Protein AF-A0A8J2J6V2-F1 (afdb_monomer_lite)

Sequence (95 aa):
LYDVMGSAGIACDLSHIETKANVTGYIGSRSLRESLKGSDLVMIAAGSAMRSVWTTEEILEINAPIIKEFAHACAHVCPDAFIAVITSPIDTLVP

InterPro domains:
  IPR001236 Lactate/malate dehydrogenase, N-terminal [PF00056] (1-94)

Secondary structure (DSSP, 8-state):
-EESSSHHHHHHHHHTS-SS-----EESGGGHHHHHTT-SEEEE--SPPP-TT--HHHHHHHHHHHHHHHHHHHHHH-TTSEEEE-SSPHHHH--

Organism: NCBI:txid39272

Foldseek 3Di:
DEDQDDQQVVQVVVCPPPDPDRGDYAHRPVCLLVVLAPAQAAEDPDADDDDPPDDLVRRCVGCQVVLVVNVVSCCVHPVNHHYHYPRPPCVPNVD

pLDDT: mean 94.01, std 4.95, range [72.75, 98.31]

Radius of gyration: 14.43 Å; chains: 1; bounding box: 29×33×32 Å

Structure (mmCIF, N/CA/C/O backbone):
data_AF-A0A8J2J6V2-F1
#
_entry.id   AF-A0A8J2J6V2-F1
#
loop_
_atom_site.group_PDB
_atom_site.id
_atom_site.type_symbol
_atom_site.label_atom_id
_atom_site.label_alt_id
_atom_site.label_comp_id
_atom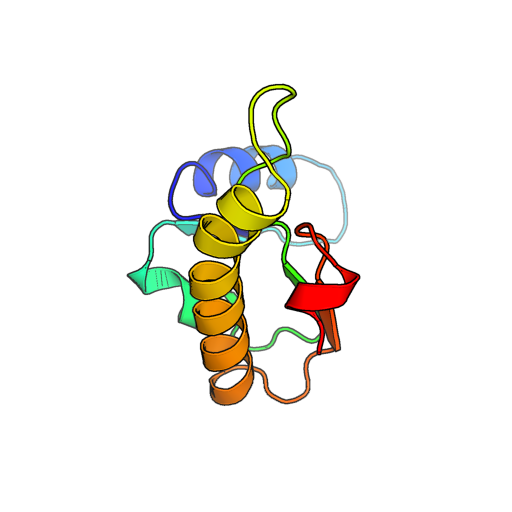_site.label_asym_id
_atom_site.label_entity_id
_atom_site.label_seq_id
_atom_site.pdbx_PDB_ins_code
_atom_site.Cartn_x
_atom_site.Cartn_y
_atom_site.Cartn_z
_atom_site.occupancy
_atom_site.B_iso_or_equiv
_atom_site.auth_seq_id
_atom_site.auth_comp_id
_atom_site.auth_asym_id
_atom_site.auth_atom_id
_atom_site.pdbx_PDB_model_num
ATOM 1 N N . LEU A 1 1 ? -1.140 5.222 7.143 1.00 95.38 1 LEU A N 1
ATOM 2 C CA . LEU A 1 1 ? -0.091 5.495 6.130 1.00 95.38 1 LEU A CA 1
ATOM 3 C C . LEU A 1 1 ? 1.101 4.594 6.417 1.00 95.38 1 LEU A C 1
ATOM 5 O O . LEU A 1 1 ? 1.583 4.604 7.543 1.00 95.38 1 LEU A O 1
ATOM 9 N N . TYR A 1 2 ? 1.534 3.787 5.451 1.00 97.25 2 TYR A N 1
ATOM 10 C CA . TYR A 1 2 ? 2.628 2.827 5.622 1.00 97.25 2 TYR A CA 1
ATOM 11 C C . TYR A 1 2 ? 3.713 3.060 4.579 1.00 97.25 2 TYR A C 1
ATOM 13 O O . TYR A 1 2 ? 3.397 3.316 3.422 1.00 97.25 2 TYR A O 1
ATOM 21 N N . ASP A 1 3 ? 4.967 2.932 5.000 1.00 96.12 3 ASP A N 1
ATOM 22 C CA . ASP A 1 3 ? 6.115 2.826 4.107 1.00 96.12 3 ASP A CA 1
ATOM 23 C C . ASP A 1 3 ? 7.246 2.078 4.832 1.00 96.12 3 ASP A C 1
ATOM 25 O O . ASP A 1 3 ? 7.293 2.007 6.066 1.00 96.12 3 ASP A O 1
ATOM 29 N N . VAL A 1 4 ? 8.194 1.538 4.074 1.00 93.50 4 VAL A N 1
ATOM 30 C CA . VAL A 1 4 ? 9.443 1.005 4.616 1.00 93.50 4 VAL A CA 1
ATOM 31 C C . VAL A 1 4 ? 10.245 2.108 5.316 1.00 93.50 4 VAL A C 1
ATOM 33 O O . VAL A 1 4 ? 10.917 1.823 6.307 1.00 93.50 4 VAL A O 1
ATOM 36 N N . MET A 1 5 ? 10.153 3.360 4.843 1.00 92.12 5 MET A N 1
ATOM 37 C CA . MET A 1 5 ? 10.843 4.521 5.417 1.00 92.12 5 MET A CA 1
ATOM 38 C C . MET A 1 5 ? 10.007 5.811 5.340 1.00 92.12 5 MET A C 1
ATOM 40 O O . MET A 1 5 ? 9.202 6.004 4.443 1.00 92.12 5 MET A O 1
ATOM 44 N N . GLY A 1 6 ? 10.219 6.744 6.274 1.00 90.19 6 GLY A N 1
ATOM 45 C CA . GLY A 1 6 ? 9.719 8.126 6.159 1.00 90.19 6 GLY A CA 1
ATOM 46 C C . GLY A 1 6 ? 8.233 8.370 6.467 1.00 90.19 6 GLY A C 1
ATOM 47 O O . GLY A 1 6 ? 7.836 9.526 6.611 1.00 90.19 6 GLY A O 1
ATOM 48 N N . SER A 1 7 ? 7.412 7.333 6.659 1.00 91.81 7 SER A N 1
ATOM 49 C CA . SER A 1 7 ? 5.961 7.494 6.861 1.00 91.81 7 SER A CA 1
ATOM 50 C C . SER A 1 7 ? 5.557 8.251 8.135 1.00 91.81 7 SER A C 1
ATOM 52 O O . SER A 1 7 ? 4.516 8.904 8.131 1.00 91.81 7 SER A O 1
ATOM 54 N N . ALA A 1 8 ? 6.350 8.228 9.214 1.00 91.50 8 ALA A N 1
ATOM 55 C CA . ALA A 1 8 ? 6.010 8.952 10.449 1.00 91.50 8 ALA A CA 1
ATOM 56 C C . ALA A 1 8 ? 6.067 10.477 10.282 1.00 91.50 8 ALA A C 1
ATOM 58 O O . ALA A 1 8 ? 5.201 11.172 10.805 1.00 91.50 8 ALA A O 1
ATOM 59 N N . GLY A 1 9 ? 7.052 10.995 9.539 1.00 94.31 9 GLY A N 1
ATOM 60 C CA . GLY A 1 9 ? 7.148 12.432 9.271 1.00 94.31 9 GLY A CA 1
ATOM 61 C C . GLY A 1 9 ? 5.968 12.920 8.435 1.00 94.31 9 GLY A C 1
ATOM 62 O O . GLY A 1 9 ? 5.336 13.911 8.782 1.00 94.31 9 GLY A O 1
ATOM 63 N N . ILE A 1 10 ? 5.614 12.154 7.399 1.00 96.06 10 ILE A N 1
ATOM 64 C CA . ILE A 1 10 ? 4.470 12.448 6.527 1.00 96.06 10 ILE A CA 1
ATOM 65 C C . ILE A 1 10 ? 3.154 12.368 7.310 1.00 96.06 10 ILE A C 1
ATOM 67 O O . ILE A 1 10 ? 2.299 13.233 7.170 1.00 96.06 10 ILE A O 1
ATOM 71 N N . ALA A 1 11 ? 2.985 11.355 8.164 1.00 96.38 11 ALA A N 1
ATOM 72 C CA . ALA A 1 11 ? 1.791 11.234 8.994 1.00 96.38 11 ALA A CA 1
ATOM 73 C C . ALA A 1 11 ? 1.642 12.411 9.972 1.00 96.38 11 ALA A C 1
ATOM 75 O O . ALA A 1 11 ? 0.533 12.907 10.142 1.00 96.38 11 ALA A O 1
ATOM 76 N N . CYS A 1 12 ? 2.743 12.874 10.573 1.00 94.94 12 CYS A N 1
ATOM 77 C CA . CYS A 1 12 ? 2.752 14.057 11.435 1.00 94.94 12 CYS A CA 1
ATOM 78 C C . CYS A 1 12 ? 2.331 15.313 10.659 1.00 94.94 12 CYS A C 1
ATOM 80 O O . CYS A 1 12 ? 1.439 16.035 11.093 1.00 94.94 12 CYS A O 1
ATOM 82 N N . ASP A 1 13 ? 2.898 15.521 9.471 1.00 97.31 13 ASP A N 1
ATOM 83 C CA . ASP A 1 13 ? 2.562 16.667 8.624 1.00 97.31 13 ASP A CA 1
ATOM 84 C C . ASP A 1 13 ? 1.076 16.666 8.217 1.00 97.31 13 ASP A C 1
ATOM 86 O O . ASP A 1 13 ? 0.361 17.647 8.411 1.00 97.31 13 ASP A O 1
ATOM 90 N N . LEU A 1 14 ? 0.561 15.514 7.774 1.00 97.00 14 LEU A N 1
ATOM 91 C CA . LEU A 1 14 ? -0.857 15.349 7.437 1.00 97.00 14 LEU A CA 1
ATOM 92 C C . LEU A 1 14 ? -1.787 15.496 8.650 1.00 97.00 14 LEU A C 1
ATOM 94 O O . LEU A 1 14 ? -2.926 15.928 8.487 1.00 97.00 14 LEU A O 1
ATOM 98 N N . SER A 1 15 ? -1.322 15.164 9.857 1.00 96.19 15 SER A N 1
ATOM 99 C CA . SER A 1 15 ? -2.120 15.302 11.082 1.00 96.19 15 SER A CA 1
ATOM 100 C C . SER A 1 15 ? -2.384 16.756 11.481 1.00 96.19 15 SER A C 1
ATOM 102 O O . SER A 1 15 ? -3.301 17.015 12.254 1.00 96.19 15 SER A O 1
ATOM 104 N N . HIS A 1 16 ? -1.619 17.710 10.940 1.00 96.31 16 HIS A N 1
ATOM 105 C CA . HIS A 1 16 ? -1.843 19.139 11.162 1.00 96.31 16 HIS A CA 1
ATOM 106 C C . HIS A 1 16 ? -2.942 19.730 10.270 1.00 96.31 16 HIS A C 1
ATOM 108 O O . HIS A 1 16 ? -3.347 20.876 10.472 1.00 96.31 16 HIS A O 1
ATOM 114 N N . ILE A 1 17 ? -3.417 18.988 9.267 1.00 97.62 17 ILE A N 1
ATOM 115 C CA . ILE A 1 17 ? -4.494 19.453 8.396 1.00 97.62 17 ILE A CA 1
ATOM 116 C C . ILE A 1 17 ? -5.813 19.349 9.168 1.00 97.62 17 ILE A C 1
ATOM 118 O O . ILE A 1 17 ? -6.223 18.251 9.543 1.00 97.62 17 ILE A O 1
ATOM 122 N N . GLU A 1 18 ? -6.500 20.482 9.348 1.00 96.38 18 GLU A N 1
ATOM 123 C CA . GLU A 1 18 ? -7.777 20.602 10.071 1.00 96.38 18 GLU A CA 1
ATOM 124 C C . GLU A 1 18 ? -8.920 19.873 9.335 1.00 96.38 18 GLU A C 1
ATOM 126 O O . GLU A 1 18 ? -9.767 20.458 8.656 1.00 96.38 18 GLU A O 1
ATOM 131 N N . THR A 1 19 ? -8.917 18.547 9.432 1.00 96.81 19 THR A N 1
ATOM 132 C CA . THR A 1 19 ? -9.918 17.642 8.872 1.00 96.81 19 THR A CA 1
ATOM 133 C C . THR A 1 19 ? -10.340 16.629 9.925 1.00 96.81 19 THR A C 1
ATOM 135 O O . THR A 1 19 ? -9.670 16.413 10.928 1.00 96.81 19 THR A O 1
ATOM 138 N N . LYS A 1 20 ? -11.470 15.960 9.690 1.00 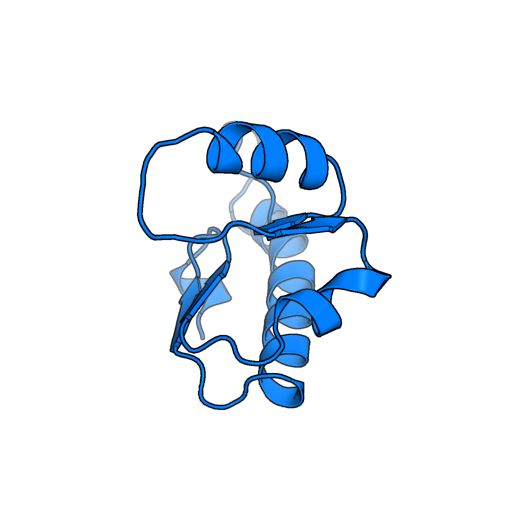97.06 20 LYS A N 1
ATOM 139 C CA . LYS A 1 20 ? -11.986 14.933 10.609 1.00 97.06 20 LYS A CA 1
ATOM 140 C C . LYS A 1 20 ? -11.170 13.633 10.600 1.00 97.06 20 LYS A C 1
ATOM 142 O O . LYS A 1 20 ? -11.455 12.744 11.397 1.00 97.06 20 LYS A O 1
ATOM 147 N N . ALA A 1 21 ? -10.248 13.473 9.651 1.00 95.69 21 ALA A N 1
ATOM 148 C CA . ALA A 1 21 ? -9.516 12.232 9.463 1.00 95.69 21 ALA A CA 1
ATOM 149 C C . ALA A 1 21 ? -8.348 12.149 10.452 1.00 95.69 21 ALA A C 1
ATOM 151 O O . ALA A 1 21 ? -7.509 13.041 10.507 1.00 95.69 21 ALA A O 1
ATOM 152 N N . ASN A 1 22 ? -8.265 11.045 11.194 1.00 95.50 22 ASN A N 1
ATOM 153 C CA . ASN A 1 22 ? -7.101 10.752 12.024 1.00 95.50 22 ASN A CA 1
ATOM 154 C C . ASN A 1 22 ? -6.037 10.046 11.182 1.00 95.50 22 ASN A C 1
ATOM 156 O O . ASN A 1 22 ? -6.329 9.047 10.523 1.00 95.50 22 ASN A O 1
ATOM 160 N N . VAL A 1 23 ? -4.798 10.537 11.229 1.00 96.38 23 VAL A N 1
ATOM 161 C CA . VAL A 1 23 ? -3.688 9.987 10.443 1.00 96.38 23 VAL A CA 1
ATOM 162 C C . VAL A 1 23 ? -2.682 9.304 11.361 1.00 96.38 23 VAL A C 1
ATOM 164 O O . VAL A 1 23 ? -2.121 9.919 12.263 1.00 96.38 23 VAL A O 1
ATOM 167 N N . THR A 1 24 ? -2.419 8.024 11.105 1.00 95.50 24 THR A N 1
ATOM 168 C CA . THR A 1 24 ? -1.379 7.239 11.783 1.00 95.50 24 THR A CA 1
ATOM 169 C C . THR A 1 24 ? -0.330 6.754 10.781 1.00 95.50 24 THR A C 1
ATOM 171 O O . THR A 1 24 ? -0.646 6.336 9.659 1.00 95.50 24 THR A O 1
ATOM 174 N N . GLY A 1 25 ? 0.942 6.843 11.176 1.00 96.12 25 GLY A N 1
ATOM 175 C CA . GLY A 1 25 ? 2.094 6.417 10.381 1.00 96.12 25 GLY A CA 1
ATOM 176 C C . GLY A 1 25 ? 2.671 5.094 10.880 1.00 96.12 25 GLY A C 1
ATOM 177 O O . GLY A 1 25 ? 2.881 4.926 12.078 1.00 96.12 25 GLY A O 1
ATOM 178 N N . TYR A 1 26 ? 2.967 4.178 9.961 1.00 96.75 26 TYR A N 1
ATOM 179 C CA . TYR A 1 26 ? 3.577 2.874 10.228 1.00 96.75 26 TYR A CA 1
ATOM 180 C C . TYR A 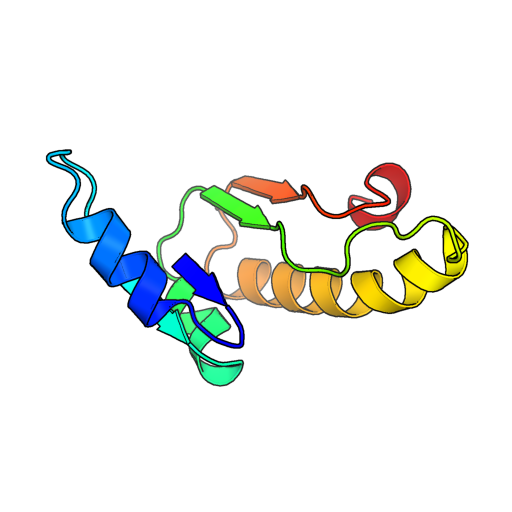1 26 ? 4.869 2.759 9.414 1.00 96.75 26 TYR A C 1
ATOM 182 O O . TYR A 1 26 ? 4.833 2.902 8.190 1.00 96.75 26 TYR A O 1
ATOM 190 N N . ILE A 1 27 ? 6.010 2.562 10.084 1.00 95.62 27 ILE A N 1
ATOM 191 C CA . ILE A 1 27 ? 7.335 2.487 9.446 1.00 95.62 27 ILE A CA 1
ATOM 192 C C . ILE A 1 27 ? 7.887 1.066 9.503 1.00 95.62 27 ILE A C 1
ATOM 194 O O . ILE A 1 27 ? 7.899 0.422 10.556 1.00 95.62 27 ILE A O 1
ATOM 198 N N . GLY A 1 28 ? 8.466 0.637 8.384 1.00 93.12 28 GLY A N 1
ATOM 199 C CA . GLY A 1 28 ? 9.330 -0.533 8.303 1.00 93.12 28 GLY A CA 1
ATOM 200 C C . GLY A 1 28 ? 8.549 -1.824 8.099 1.00 93.12 28 GLY A C 1
ATOM 201 O O . GLY A 1 28 ? 7.411 -1.957 8.545 1.00 93.12 28 GLY A O 1
ATOM 202 N N . SER A 1 29 ? 9.190 -2.807 7.466 1.00 89.25 29 SER A N 1
ATOM 203 C CA . SER A 1 29 ? 8.551 -4.041 6.976 1.00 89.25 29 SER A CA 1
ATOM 204 C C . SER A 1 29 ? 7.716 -4.794 8.018 1.00 89.25 29 SER A C 1
ATOM 206 O O . SER A 1 29 ? 6.663 -5.343 7.707 1.00 89.25 29 SER A O 1
ATOM 208 N N . ARG A 1 30 ? 8.127 -4.772 9.292 1.00 91.81 30 ARG A N 1
ATOM 209 C CA . ARG A 1 30 ? 7.401 -5.437 10.389 1.00 91.81 30 ARG A CA 1
ATOM 210 C C . ARG A 1 30 ? 6.048 -4.798 10.717 1.00 91.81 30 ARG A C 1
ATOM 212 O O . ARG A 1 30 ? 5.211 -5.458 11.322 1.00 91.81 30 ARG A O 1
ATOM 219 N N . SER A 1 31 ? 5.832 -3.542 10.332 1.00 94.94 31 SER A N 1
ATOM 220 C CA . SER A 1 31 ? 4.608 -2.792 10.633 1.00 94.94 31 SER A CA 1
ATOM 221 C C . SER A 1 31 ? 3.523 -2.908 9.557 1.00 94.94 31 SER A C 1
ATOM 223 O O . SER A 1 31 ? 2.400 -2.475 9.805 1.00 94.94 31 SER A O 1
ATOM 225 N N . LEU A 1 32 ? 3.809 -3.542 8.406 1.00 96.00 32 LEU A N 1
ATOM 226 C CA . LEU A 1 32 ? 2.856 -3.686 7.297 1.00 96.00 32 LEU A CA 1
ATOM 227 C C . LEU A 1 32 ? 1.528 -4.284 7.767 1.00 96.00 32 LEU A C 1
ATOM 229 O O . LEU A 1 32 ? 0.467 -3.708 7.547 1.00 96.00 32 LEU A O 1
ATOM 233 N N . ARG A 1 33 ? 1.578 -5.414 8.477 1.00 96.69 33 ARG A N 1
ATOM 234 C CA . ARG A 1 33 ? 0.364 -6.089 8.960 1.00 96.69 33 ARG A CA 1
ATOM 235 C C . ARG A 1 33 ? -0.409 -5.242 9.964 1.00 96.69 33 ARG A C 1
ATOM 237 O O . ARG A 1 33 ? -1.626 -5.207 9.896 1.00 96.69 33 ARG A O 1
ATOM 244 N N . GLU A 1 34 ? 0.272 -4.537 10.863 1.00 96.75 34 GLU A N 1
ATOM 245 C CA . GLU A 1 34 ? -0.403 -3.630 11.800 1.00 96.75 34 GLU A CA 1
ATOM 246 C C . GLU A 1 34 ? -1.089 -2.472 11.070 1.00 96.75 34 GLU A C 1
ATOM 248 O O . GLU A 1 34 ? -2.189 -2.087 11.451 1.00 96.75 34 GLU A O 1
ATOM 253 N N . SER A 1 35 ? -0.486 -1.968 9.989 1.00 96.81 35 SER A N 1
ATOM 254 C CA . SER A 1 35 ? -1.048 -0.867 9.200 1.00 96.81 35 SER A CA 1
ATOM 255 C C . SER A 1 35 ? -2.324 -1.228 8.434 1.00 96.81 35 SER A C 1
ATOM 257 O O . SER A 1 35 ? -3.087 -0.335 8.081 1.00 96.81 35 SER A O 1
ATOM 259 N N . LEU A 1 36 ? -2.554 -2.522 8.187 1.00 97.81 36 LEU A N 1
ATOM 260 C CA . LEU A 1 36 ? -3.692 -3.038 7.420 1.00 97.81 36 LEU A CA 1
ATOM 261 C C . LEU A 1 36 ? -4.902 -3.401 8.295 1.00 97.81 36 LEU A C 1
ATOM 263 O O . LEU A 1 36 ? -6.001 -3.596 7.776 1.00 97.81 36 LEU A O 1
ATOM 267 N N . LYS A 1 37 ? -4.730 -3.516 9.618 1.00 97.38 37 LYS A N 1
ATOM 268 C CA . LYS A 1 37 ? -5.804 -3.952 10.524 1.00 97.38 37 LYS A CA 1
ATOM 269 C C . LYS A 1 37 ? -6.996 -3.002 10.466 1.00 97.38 37 LYS A C 1
ATOM 271 O O . LYS A 1 37 ? -6.847 -1.806 10.695 1.00 97.38 37 LYS A O 1
ATOM 276 N N . GLY A 1 38 ? -8.176 -3.562 10.201 1.00 95.81 38 GLY A N 1
ATOM 277 C CA . GLY A 1 38 ? -9.430 -2.805 10.146 1.00 95.81 38 GLY A CA 1
ATOM 278 C C . GLY A 1 38 ? -9.523 -1.827 8.973 1.00 95.81 38 GLY A C 1
ATOM 279 O O . GLY A 1 38 ? -10.312 -0.895 9.039 1.00 95.81 38 GLY A O 1
ATOM 280 N N . SER A 1 39 ? -8.704 -1.997 7.930 1.00 97.94 39 SER A N 1
ATOM 281 C CA . SER A 1 39 ? -8.833 -1.203 6.707 1.00 97.94 39 SER A CA 1
ATOM 282 C C . SER A 1 39 ? -10.022 -1.683 5.876 1.00 97.94 39 SER A C 1
ATOM 284 O O . SER A 1 39 ? -10.085 -2.861 5.544 1.00 97.94 39 SER A O 1
ATOM 286 N N . ASP A 1 40 ? -10.906 -0.763 5.486 1.00 98.19 40 ASP A N 1
ATOM 287 C CA . ASP A 1 40 ? -11.973 -1.009 4.499 1.00 98.19 40 ASP A CA 1
ATOM 288 C C . ASP A 1 40 ? -11.495 -0.757 3.054 1.00 98.19 40 ASP A C 1
ATOM 290 O O . ASP A 1 40 ? -12.061 -1.272 2.092 1.00 98.19 40 ASP A O 1
ATOM 294 N N . LEU A 1 41 ? -10.439 0.049 2.898 1.00 97.88 41 LEU A N 1
ATOM 295 C CA . LEU A 1 41 ? -9.814 0.418 1.628 1.00 97.88 41 LEU A CA 1
ATOM 296 C C . LEU A 1 41 ? -8.291 0.382 1.782 1.00 97.88 41 LEU A C 1
ATOM 298 O O . LEU A 1 41 ? -7.739 1.032 2.670 1.00 97.88 41 LEU A O 1
ATOM 302 N N . VAL A 1 42 ? -7.608 -0.317 0.877 1.00 98.25 42 VAL A N 1
ATOM 303 C CA . VAL A 1 42 ? -6.144 -0.355 0.797 1.00 98.25 42 VAL A CA 1
ATOM 304 C C . VAL A 1 42 ? -5.703 0.179 -0.562 1.00 98.25 42 VAL A C 1
ATOM 306 O O . VAL A 1 42 ? -5.960 -0.434 -1.594 1.00 98.25 42 VAL A O 1
ATOM 309 N N . MET A 1 43 ? -5.012 1.319 -0.565 1.00 97.81 43 MET A N 1
ATOM 310 C CA . MET A 1 43 ? -4.393 1.885 -1.768 1.00 97.81 43 MET A CA 1
ATOM 311 C C . MET A 1 43 ? -2.911 1.512 -1.821 1.00 97.81 43 MET A C 1
ATOM 313 O O . MET A 1 43 ? -2.143 1.888 -0.934 1.00 97.81 43 MET A O 1
ATOM 317 N N . ILE A 1 44 ? -2.499 0.796 -2.867 1.00 96.81 44 ILE A N 1
ATOM 318 C CA . ILE A 1 44 ? -1.122 0.330 -3.052 1.00 96.81 44 ILE A CA 1
ATOM 319 C C . ILE A 1 44 ? -0.455 1.168 -4.142 1.00 96.81 44 ILE A C 1
ATOM 321 O O . ILE A 1 44 ? -0.641 0.931 -5.334 1.00 96.81 44 ILE A O 1
ATOM 325 N N . ALA A 1 45 ? 0.342 2.143 -3.709 1.00 94.56 45 ALA A N 1
ATOM 326 C CA . ALA A 1 45 ? 1.260 2.908 -4.558 1.00 94.56 45 ALA A CA 1
ATOM 327 C C . ALA A 1 45 ? 2.731 2.498 -4.339 1.00 94.56 45 ALA A C 1
ATOM 329 O O . ALA A 1 45 ? 3.645 3.198 -4.768 1.00 94.56 45 ALA A O 1
ATOM 330 N N . ALA A 1 46 ? 2.962 1.389 -3.626 1.00 93.62 46 ALA A N 1
ATOM 331 C CA . ALA A 1 46 ? 4.295 0.887 -3.328 1.00 93.62 46 ALA A CA 1
ATOM 332 C C . ALA A 1 46 ? 4.930 0.275 -4.581 1.00 93.62 46 ALA A C 1
ATOM 334 O O . ALA A 1 46 ? 4.331 -0.574 -5.244 1.00 93.62 46 ALA A O 1
ATOM 335 N N . GLY A 1 47 ? 6.153 0.693 -4.887 1.00 90.81 47 GLY A N 1
ATOM 336 C CA . GLY A 1 47 ? 6.896 0.231 -6.051 1.00 90.81 47 GLY A CA 1
ATOM 337 C C . GLY A 1 47 ? 7.814 1.311 -6.597 1.00 90.81 47 GLY A C 1
ATOM 338 O O . GLY A 1 47 ? 7.835 2.449 -6.126 1.00 90.81 47 GLY A O 1
ATOM 339 N N . SER A 1 48 ? 8.588 0.942 -7.606 1.00 87.62 48 SER A N 1
ATOM 340 C CA . SER A 1 48 ? 9.409 1.885 -8.347 1.00 87.62 48 SER A CA 1
ATOM 341 C C . SER A 1 48 ? 8.601 2.525 -9.472 1.00 87.62 48 SER A C 1
ATOM 343 O O . SER A 1 48 ? 7.891 1.843 -10.214 1.00 87.62 48 SER A O 1
ATOM 345 N N . ALA A 1 49 ? 8.727 3.845 -9.607 1.00 79.56 49 ALA A N 1
ATOM 346 C CA . ALA A 1 49 ? 8.139 4.587 -10.714 1.00 79.56 49 ALA A CA 1
ATOM 347 C C . ALA A 1 49 ? 8.920 4.350 -12.016 1.00 79.56 49 ALA A C 1
ATOM 349 O O . ALA A 1 49 ? 10.140 4.169 -11.998 1.00 79.56 49 ALA A O 1
ATOM 350 N N . MET A 1 50 ? 8.218 4.406 -13.151 1.00 75.19 50 MET A N 1
ATOM 351 C CA . MET A 1 50 ? 8.822 4.292 -14.479 1.00 75.19 50 MET A CA 1
ATOM 352 C C . MET A 1 50 ? 9.900 5.364 -14.672 1.00 75.19 50 MET A C 1
ATOM 354 O O . MET A 1 50 ? 9.624 6.563 -14.596 1.00 75.19 50 MET A O 1
ATOM 358 N N . ARG A 1 51 ? 11.129 4.937 -14.967 1.00 79.19 51 ARG A N 1
ATOM 359 C CA . ARG A 1 51 ? 12.207 5.817 -15.436 1.00 79.19 51 ARG A CA 1
ATOM 360 C C . ARG A 1 51 ? 12.416 5.562 -16.923 1.00 79.19 51 ARG A C 1
ATOM 362 O O . ARG A 1 51 ? 12.309 4.425 -17.362 1.00 79.19 51 ARG A O 1
ATOM 369 N N . SER A 1 52 ? 12.755 6.602 -17.685 1.00 72.75 52 SER A N 1
ATOM 370 C CA . SER A 1 52 ? 12.893 6.549 -19.155 1.00 72.75 52 SER A CA 1
ATOM 371 C C . SER A 1 52 ? 13.912 5.530 -19.684 1.00 72.75 52 SER A C 1
ATOM 373 O O . SER A 1 52 ? 13.943 5.268 -20.880 1.00 72.75 52 SER A O 1
ATOM 375 N N . VAL A 1 53 ? 14.757 4.988 -18.809 1.00 79.56 53 VAL A N 1
ATOM 376 C CA . VAL A 1 53 ? 15.801 4.004 -19.119 1.00 79.56 53 VAL A CA 1
ATOM 377 C C . VAL A 1 53 ? 15.386 2.557 -18.861 1.00 79.56 53 VAL A C 1
ATOM 379 O O . VAL A 1 53 ? 16.111 1.663 -19.276 1.00 79.56 53 VAL A O 1
ATOM 382 N N . TRP A 1 54 ? 14.278 2.318 -18.161 1.00 83.88 54 TRP A N 1
ATOM 383 C CA . TRP A 1 54 ? 13.853 0.970 -17.795 1.00 83.88 54 TRP A CA 1
ATOM 384 C C . TRP A 1 54 ? 12.805 0.444 -18.760 1.00 83.88 54 TRP A C 1
ATOM 386 O O . TRP A 1 54 ? 11.947 1.184 -19.239 1.00 83.88 54 TRP A O 1
ATOM 396 N N . THR A 1 55 ? 12.875 -0.849 -19.027 1.00 89.19 55 THR A N 1
ATOM 397 C CA . THR A 1 55 ? 11.852 -1.583 -19.766 1.00 89.19 55 THR A CA 1
ATOM 398 C C . THR A 1 55 ? 10.656 -1.893 -18.865 1.00 89.19 55 THR A C 1
ATOM 400 O O . THR A 1 55 ? 10.738 -1.840 -17.632 1.00 89.19 55 THR A O 1
ATOM 403 N N . THR A 1 56 ? 9.513 -2.207 -19.473 1.00 86.38 56 THR A N 1
ATOM 404 C CA . THR A 1 56 ? 8.325 -2.622 -18.718 1.00 86.38 56 THR A CA 1
ATOM 405 C C . THR A 1 56 ? 8.583 -3.926 -17.963 1.00 86.38 56 THR A C 1
ATOM 407 O O . THR A 1 56 ? 8.121 -4.064 -16.831 1.00 86.38 56 THR A O 1
ATOM 410 N N . GLU A 1 57 ? 9.357 -4.845 -18.545 1.00 90.44 57 GLU A N 1
ATOM 411 C CA . GLU A 1 57 ? 9.748 -6.109 -17.924 1.00 90.44 57 GLU A CA 1
ATOM 412 C C . GLU A 1 57 ? 10.609 -5.896 -16.671 1.00 90.44 57 GLU A C 1
ATOM 414 O O . GLU A 1 57 ? 10.293 -6.447 -15.620 1.00 90.44 57 GLU A O 1
ATOM 419 N N . GLU A 1 58 ? 11.635 -5.041 -16.728 1.00 91.94 58 GLU A N 1
ATOM 420 C CA . GLU A 1 58 ? 12.487 -4.748 -15.562 1.00 91.94 58 GLU A CA 1
ATOM 421 C C . GLU A 1 58 ? 11.686 -4.129 -14.405 1.00 91.94 58 GLU A C 1
ATOM 423 O O . GLU A 1 58 ? 11.894 -4.453 -13.235 1.00 91.94 58 GLU A O 1
ATOM 428 N N . ILE A 1 59 ? 10.732 -3.247 -14.713 1.00 92.12 59 ILE A N 1
ATOM 429 C CA . ILE A 1 59 ? 9.861 -2.648 -13.691 1.00 92.12 59 ILE A CA 1
ATOM 430 C C . ILE A 1 59 ? 8.909 -3.685 -13.106 1.00 92.12 59 ILE A C 1
ATOM 432 O O . ILE A 1 59 ? 8.659 -3.672 -11.898 1.00 92.12 59 ILE A O 1
ATOM 436 N N . LEU A 1 60 ? 8.391 -4.588 -13.938 1.00 92.69 60 LEU A N 1
ATOM 437 C CA . LEU A 1 60 ? 7.566 -5.693 -13.474 1.00 92.69 60 LEU A CA 1
ATOM 438 C C . LEU A 1 60 ? 8.351 -6.595 -12.513 1.00 92.69 60 LEU A C 1
ATOM 440 O O . LEU A 1 60 ? 7.828 -6.925 -11.452 1.00 92.69 60 LEU A O 1
ATOM 444 N N . GLU A 1 61 ? 9.603 -6.937 -12.826 1.00 94.06 61 GLU A N 1
ATOM 445 C CA . GLU A 1 61 ? 10.46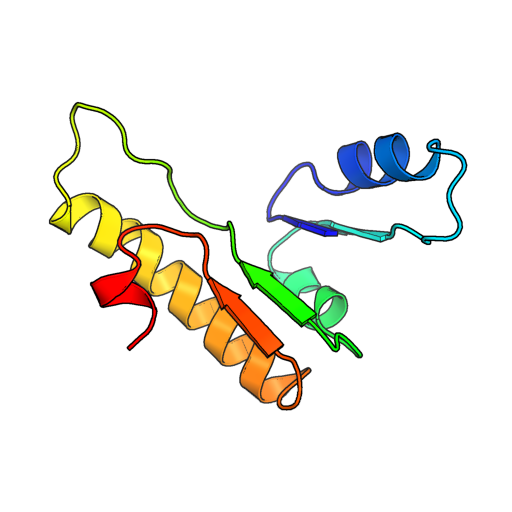3 -7.750 -11.952 1.00 94.06 61 GLU A CA 1
ATOM 446 C C . GLU A 1 61 ? 10.699 -7.101 -10.579 1.00 94.06 61 GLU A C 1
ATOM 448 O O . GLU A 1 61 ? 10.759 -7.800 -9.565 1.00 94.06 61 GLU A O 1
ATOM 453 N N . ILE A 1 62 ? 10.769 -5.768 -10.520 1.00 94.25 62 ILE A N 1
ATOM 454 C CA . ILE A 1 62 ? 10.905 -5.014 -9.266 1.00 94.25 62 ILE A CA 1
ATOM 455 C C . ILE A 1 62 ? 9.577 -4.955 -8.496 1.00 94.25 62 ILE A C 1
ATOM 457 O O . ILE A 1 62 ? 9.552 -5.157 -7.280 1.00 94.25 62 ILE A O 1
ATOM 461 N N . ASN A 1 63 ? 8.468 -4.660 -9.179 1.00 95.50 63 ASN A N 1
ATOM 462 C CA . ASN A 1 63 ? 7.193 -4.347 -8.529 1.00 95.50 63 ASN A CA 1
ATOM 463 C C . ASN A 1 63 ? 6.355 -5.590 -8.198 1.00 95.50 63 ASN A C 1
ATOM 465 O O . ASN A 1 63 ? 5.662 -5.598 -7.180 1.00 95.50 63 ASN A O 1
ATOM 469 N N . ALA A 1 64 ? 6.439 -6.660 -8.991 1.00 95.75 64 ALA A N 1
ATOM 470 C CA . ALA A 1 64 ? 5.696 -7.901 -8.764 1.00 95.75 64 ALA A CA 1
ATOM 471 C C . ALA A 1 64 ? 5.904 -8.517 -7.363 1.00 95.75 64 ALA A C 1
ATOM 473 O O . ALA A 1 64 ? 4.904 -8.827 -6.707 1.00 95.75 64 ALA A O 1
ATOM 474 N N . PRO A 1 65 ? 7.139 -8.681 -6.837 1.00 96.50 65 PR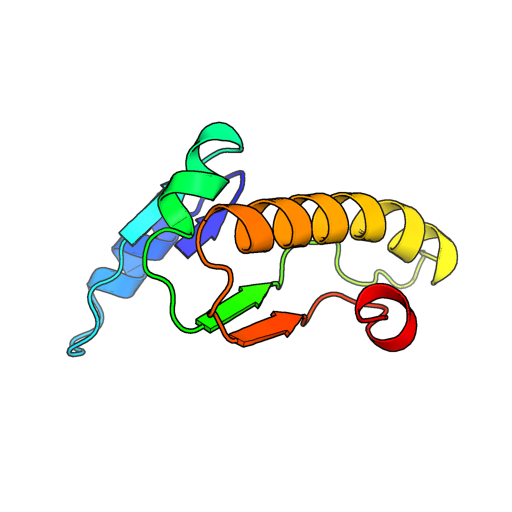O A N 1
ATOM 475 C CA . PRO A 1 65 ? 7.323 -9.223 -5.491 1.00 96.50 65 PRO A CA 1
ATOM 476 C C . PRO A 1 65 ? 6.739 -8.314 -4.400 1.00 96.50 65 PRO A C 1
ATOM 478 O O . PRO A 1 65 ? 6.218 -8.828 -3.411 1.00 96.50 65 PRO A O 1
ATOM 481 N N . ILE A 1 66 ? 6.765 -6.991 -4.598 1.00 95.81 66 ILE A N 1
ATOM 482 C CA . ILE A 1 66 ? 6.176 -6.018 -3.669 1.00 95.81 66 ILE A CA 1
ATOM 483 C C . ILE A 1 66 ? 4.655 -6.195 -3.650 1.00 95.81 66 ILE A C 1
ATOM 485 O O . ILE A 1 66 ? 4.083 -6.458 -2.596 1.00 95.81 66 ILE A O 1
ATOM 489 N N . ILE A 1 67 ? 3.991 -6.140 -4.809 1.00 96.69 67 ILE A N 1
ATOM 490 C CA . ILE A 1 67 ? 2.531 -6.307 -4.889 1.00 96.69 67 ILE A CA 1
ATOM 491 C C . ILE A 1 67 ? 2.090 -7.657 -4.316 1.00 96.69 67 ILE A C 1
ATOM 493 O O . ILE A 1 67 ? 1.123 -7.709 -3.557 1.00 96.69 67 ILE A O 1
ATOM 497 N N . LYS A 1 68 ? 2.844 -8.731 -4.575 1.00 96.31 68 LYS A N 1
ATOM 498 C CA . LYS A 1 68 ? 2.589 -10.052 -3.989 1.00 96.31 68 LYS A CA 1
ATOM 499 C C . LYS A 1 68 ? 2.623 -10.037 -2.457 1.00 96.31 68 LYS A C 1
ATOM 501 O O . LYS A 1 68 ? 1.759 -10.648 -1.827 1.00 96.31 68 LYS A O 1
ATOM 506 N N . GLU A 1 69 ? 3.603 -9.370 -1.845 1.00 96.62 69 GLU A N 1
ATOM 507 C CA . GLU A 1 69 ? 3.701 -9.260 -0.384 1.00 96.62 69 GLU A CA 1
ATOM 508 C C . GLU A 1 69 ? 2.491 -8.522 0.204 1.00 96.62 69 GLU A C 1
ATOM 510 O O . GLU A 1 69 ? 1.880 -9.002 1.164 1.00 96.62 69 GLU A O 1
ATOM 515 N N . PHE A 1 70 ? 2.102 -7.397 -0.401 1.00 96.81 70 PHE A N 1
ATOM 516 C CA . PHE A 1 70 ? 0.943 -6.619 0.037 1.00 96.81 70 PHE A CA 1
ATOM 517 C C . PHE A 1 70 ? -0.365 -7.388 -0.147 1.00 96.81 70 PHE A C 1
ATOM 519 O O . PHE A 1 70 ? -1.157 -7.445 0.791 1.00 96.81 70 PHE A O 1
ATOM 526 N N . ALA A 1 71 ? -0.578 -8.028 -1.300 1.00 96.75 71 ALA A N 1
ATOM 527 C CA . ALA A 1 71 ? -1.761 -8.847 -1.558 1.00 96.75 71 ALA A CA 1
ATOM 528 C C . ALA A 1 71 ? -1.885 -9.979 -0.528 1.00 96.75 71 ALA A C 1
ATOM 530 O O . ALA A 1 71 ? -2.944 -10.177 0.070 1.00 96.75 71 ALA A O 1
ATOM 531 N N . HIS A 1 72 ? -0.776 -10.666 -0.234 1.00 97.38 72 HIS A N 1
ATOM 532 C CA . HIS A 1 72 ? -0.742 -11.700 0.793 1.00 97.38 72 HIS A CA 1
ATOM 533 C C . HIS A 1 72 ? -1.038 -11.134 2.190 1.00 97.38 72 HIS A C 1
ATOM 535 O O . HIS A 1 72 ? -1.766 -11.753 2.965 1.00 97.38 72 HIS A O 1
ATOM 541 N N . ALA A 1 73 ? -0.498 -9.966 2.542 1.00 97.62 73 ALA A N 1
ATOM 542 C CA . ALA A 1 73 ? -0.779 -9.330 3.825 1.00 97.62 73 ALA A CA 1
ATOM 543 C C . ALA A 1 73 ? -2.256 -8.913 3.954 1.00 97.62 73 ALA A C 1
ATOM 545 O O . ALA A 1 73 ? -2.863 -9.198 4.987 1.00 97.62 73 ALA A O 1
ATOM 546 N N . CYS A 1 74 ? -2.842 -8.327 2.904 1.00 97.88 74 CYS A N 1
ATOM 547 C CA . CYS A 1 74 ? -4.251 -7.931 2.871 1.00 97.88 74 CYS A CA 1
ATOM 548 C C . CYS A 1 74 ? -5.165 -9.145 3.055 1.00 97.88 74 CYS A C 1
ATOM 550 O O . CYS A 1 74 ? -6.002 -9.142 3.952 1.00 97.88 74 CYS A O 1
ATOM 552 N N . ALA A 1 75 ? -4.914 -10.233 2.319 1.00 97.69 75 ALA A N 1
ATOM 553 C CA . ALA A 1 75 ? -5.690 -11.469 2.431 1.00 97.69 75 ALA A CA 1
ATOM 554 C C . ALA A 1 75 ? -5.719 -12.059 3.857 1.00 97.69 75 ALA A C 1
ATOM 556 O O . ALA A 1 75 ? -6.681 -12.721 4.230 1.00 97.69 75 ALA A O 1
ATOM 557 N N . HIS A 1 76 ? -4.679 -11.826 4.667 1.00 97.56 76 HIS A N 1
ATOM 558 C CA . HIS A 1 76 ? -4.608 -12.333 6.043 1.00 97.56 76 HIS A CA 1
ATOM 559 C C . HIS A 1 76 ? -5.155 -11.366 7.098 1.00 97.56 76 HIS A C 1
ATOM 561 O O . HIS A 1 76 ? -5.531 -11.810 8.180 1.00 97.56 76 HIS A O 1
ATOM 567 N N . VAL A 1 77 ? -5.101 -10.057 6.847 1.00 98.06 77 VAL A N 1
ATOM 568 C CA . VAL A 1 77 ? -5.346 -9.032 7.875 1.00 98.06 77 VAL A CA 1
ATOM 569 C C . VAL A 1 77 ? -6.653 -8.277 7.645 1.00 98.06 77 VAL A C 1
ATOM 571 O O . VAL A 1 77 ? -7.339 -7.946 8.610 1.00 98.06 77 VAL A O 1
ATOM 574 N N . CYS A 1 78 ? -6.991 -8.004 6.389 1.00 97.94 78 CYS A N 1
ATOM 575 C CA . CYS A 1 78 ? -8.169 -7.246 5.980 1.00 97.94 78 CYS A CA 1
ATOM 576 C C . CYS A 1 78 ? -8.768 -7.839 4.687 1.00 97.94 78 CYS A C 1
ATOM 578 O O . CYS A 1 78 ? -8.791 -7.175 3.653 1.00 97.94 78 CYS A O 1
ATOM 580 N N . PRO A 1 79 ? -9.237 -9.102 4.717 1.00 97.62 79 PRO A N 1
ATOM 581 C CA . PRO A 1 79 ? -9.709 -9.801 3.517 1.00 97.62 79 PRO A CA 1
ATOM 582 C C . PRO A 1 79 ? -10.920 -9.135 2.848 1.00 97.62 79 PRO A C 1
ATOM 584 O O . PRO A 1 79 ? -11.106 -9.299 1.647 1.00 97.62 79 PRO A O 1
ATOM 587 N N . ASP A 1 80 ? -11.714 -8.376 3.607 1.00 97.75 80 ASP A N 1
ATOM 588 C CA . ASP A 1 80 ? -12.910 -7.682 3.115 1.00 97.75 80 ASP A CA 1
ATOM 589 C C . ASP A 1 80 ? -12.612 -6.274 2.564 1.00 97.75 80 ASP A C 1
ATOM 591 O O . ASP A 1 80 ? -13.517 -5.588 2.087 1.00 97.75 80 ASP A O 1
ATOM 595 N N . ALA A 1 81 ? -11.355 -5.819 2.631 1.00 98.31 81 ALA A N 1
ATOM 596 C CA . ALA A 1 81 ? -10.974 -4.497 2.155 1.00 98.31 81 ALA A CA 1
ATOM 597 C C . ALA A 1 81 ? -11.055 -4.402 0.627 1.00 98.31 81 ALA A C 1
ATOM 599 O O . ALA A 1 81 ? -10.610 -5.295 -0.097 1.00 98.31 81 ALA A O 1
ATOM 600 N N . PHE A 1 82 ? -11.515 -3.261 0.114 1.00 98.06 82 PHE A N 1
ATOM 601 C CA . PHE A 1 82 ? -11.337 -2.929 -1.294 1.00 98.06 82 PHE A CA 1
ATOM 602 C C . PHE A 1 82 ? -9.859 -2.624 -1.563 1.00 98.06 82 PHE A C 1
ATOM 604 O O . PHE A 1 82 ? -9.278 -1.743 -0.928 1.00 98.06 82 PHE A O 1
ATOM 611 N N . ILE A 1 83 ? -9.238 -3.329 -2.508 1.00 97.44 83 ILE A N 1
ATOM 612 C CA . ILE A 1 83 ? -7.822 -3.143 -2.844 1.00 97.44 83 ILE A CA 1
ATOM 613 C C . ILE A 1 83 ? -7.716 -2.358 -4.152 1.00 97.44 83 ILE A C 1
ATOM 615 O O . ILE A 1 83 ? -8.188 -2.801 -5.196 1.00 97.44 83 ILE A O 1
ATOM 619 N N . ALA A 1 84 ? -7.068 -1.196 -4.097 1.00 96.94 84 ALA A N 1
ATOM 620 C CA . ALA A 1 84 ? -6.801 -0.338 -5.246 1.00 96.94 84 ALA A CA 1
ATOM 621 C C . ALA A 1 84 ? -5.294 -0.304 -5.539 1.00 96.94 84 ALA A C 1
ATOM 623 O O . ALA A 1 84 ? -4.519 0.299 -4.793 1.00 96.94 84 ALA A O 1
ATOM 624 N N . VAL A 1 85 ? -4.871 -0.942 -6.631 1.00 96.06 85 VAL A N 1
ATOM 625 C CA . VAL A 1 85 ? -3.467 -0.961 -7.073 1.00 96.06 85 VAL A CA 1
ATOM 626 C C . VAL A 1 85 ? -3.214 0.205 -8.026 1.00 96.06 85 VAL A C 1
ATOM 628 O O . VAL A 1 85 ? -3.899 0.347 -9.033 1.00 96.06 85 VAL A O 1
ATOM 631 N N . ILE A 1 86 ? -2.230 1.041 -7.697 1.00 94.75 86 ILE A N 1
ATOM 632 C CA . ILE A 1 86 ? -1.780 2.177 -8.520 1.00 94.75 86 ILE A CA 1
ATOM 633 C C . ILE A 1 86 ? -0.477 1.829 -9.252 1.00 94.75 86 ILE A C 1
ATOM 635 O O . ILE A 1 86 ? -0.204 2.355 -10.328 1.00 94.75 86 ILE A O 1
ATOM 639 N N . THR A 1 87 ? 0.342 0.958 -8.663 1.00 93.75 87 THR A N 1
ATOM 640 C CA . THR A 1 87 ? 1.669 0.596 -9.167 1.00 93.75 87 THR A CA 1
ATOM 641 C C . THR A 1 87 ? 1.611 0.000 -10.575 1.00 93.75 87 THR A C 1
ATOM 643 O O . THR A 1 87 ? 0.862 -0.937 -10.838 1.00 93.75 87 THR A O 1
ATOM 646 N N . SER A 1 88 ? 2.449 0.521 -11.473 1.00 91.25 88 SER A N 1
ATOM 647 C CA . SER A 1 88 ? 2.605 0.019 -12.841 1.00 91.25 88 SER A CA 1
ATOM 648 C C . SER A 1 88 ? 3.538 -1.198 -12.918 1.00 91.25 88 SER A C 1
ATOM 650 O O . SER A 1 88 ? 4.470 -1.295 -12.113 1.00 91.25 88 SER A O 1
ATOM 652 N N . PRO A 1 89 ? 3.381 -2.072 -13.929 1.00 92.38 89 PRO A N 1
ATOM 653 C CA . PRO A 1 89 ? 2.329 -2.068 -14.957 1.00 92.38 89 PRO A CA 1
ATOM 654 C C . PRO A 1 89 ? 1.000 -2.657 -14.445 1.00 92.38 89 PRO A C 1
ATOM 656 O O . PRO A 1 89 ? 0.939 -3.823 -14.066 1.00 92.38 89 PRO A O 1
ATOM 659 N N . ILE A 1 90 ? -0.075 -1.856 -14.464 1.00 90.94 90 ILE A N 1
ATOM 660 C CA . ILE A 1 90 ? -1.373 -2.216 -13.857 1.00 90.94 90 ILE A CA 1
ATOM 661 C C . ILE A 1 90 ? -1.984 -3.471 -14.489 1.00 90.94 90 ILE A C 1
ATOM 663 O O . ILE A 1 90 ? -2.440 -4.355 -13.768 1.00 90.94 90 ILE A O 1
ATOM 667 N N . ASP A 1 91 ? -1.922 -3.583 -15.817 1.00 90.25 91 ASP A N 1
ATOM 668 C CA . ASP A 1 91 ? -2.564 -4.677 -16.557 1.00 90.25 91 ASP A CA 1
ATOM 669 C C . ASP A 1 91 ? -1.925 -6.044 -16.272 1.00 90.25 91 ASP A C 1
ATOM 671 O O . ASP A 1 91 ? -2.534 -7.078 -16.537 1.00 90.25 91 ASP A O 1
ATOM 675 N N . THR A 1 92 ? -0.715 -6.051 -15.705 1.00 92.94 92 THR A N 1
ATOM 676 C CA . THR A 1 92 ? 0.017 -7.268 -15.335 1.00 92.94 92 THR A CA 1
ATOM 677 C C . THR A 1 92 ? 0.053 -7.501 -13.825 1.00 92.94 92 THR A C 1
ATOM 679 O O . THR A 1 92 ? 0.215 -8.636 -13.398 1.00 92.94 92 THR A O 1
ATOM 682 N N . LEU A 1 93 ? -0.058 -6.447 -13.010 1.00 94.06 93 LEU A N 1
ATOM 683 C CA . LEU A 1 93 ? 0.040 -6.540 -11.548 1.00 94.06 93 LEU A CA 1
ATOM 684 C C . LEU A 1 93 ? -1.305 -6.773 -10.847 1.00 94.06 93 LEU A C 1
ATOM 686 O O . LEU A 1 93 ? -1.304 -7.172 -9.684 1.00 94.06 93 LEU A O 1
ATOM 690 N N . VAL A 1 94 ? -2.427 -6.469 -11.507 1.00 93.31 94 VAL A 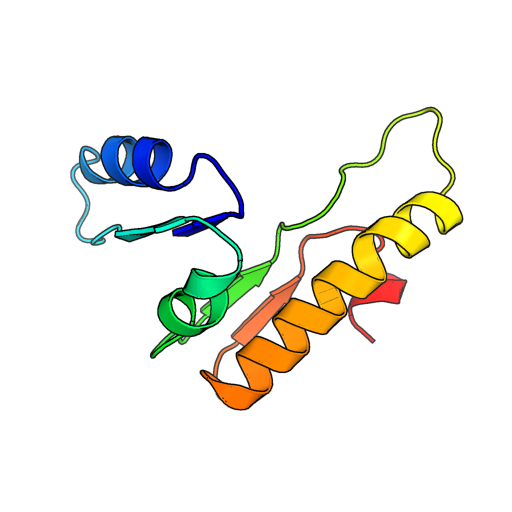N 1
ATOM 691 C CA . VAL A 1 94 ? -3.776 -6.675 -10.953 1.00 93.31 94 VAL A CA 1
ATOM 692 C C . VAL A 1 94 ? -4.283 -8.117 -11.112 1.00 93.31 94 VAL A C 1
ATOM 694 O O . VAL A 1 94 ? -4.854 -8.611 -10.138 1.00 93.31 94 VAL A O 1
ATOM 697 N N . PRO A 1 95 ? -4.140 -8.780 -12.281 1.00 87.81 95 PRO A N 1
ATOM 698 C CA . PRO A 1 95 ? -4.526 -10.186 -12.435 1.00 87.81 95 PRO A CA 1
ATOM 699 C C . PRO A 1 95 ? -3.700 -11.136 -11.557 1.00 87.81 95 PRO A C 1
ATOM 701 O O . PRO A 1 95 ? -4.305 -12.089 -11.013 1.00 87.81 95 PRO A O 1
#